Protein AF-A0A5R2N726-F1 (afdb_monomer)

Secondary structure (DSSP, 8-state):
-HHHHHHHHTT--EEE-SSTTHHHHHTTSSSEEE-SSHHHHHHHHTTS-HHHHHHHHHTS-HHHHHHHHHHHHHHHTT-------

Sequence (85 aa):
GNVIIEALASGTPVAAYPVTGPIDIVGDGFGGAVSNDLREAALTALNVSRDQARERAMRYSWKACAEMFLDAVEEALGTTRKLAA

Nearest PDB structures (foldseek):
  5ze7-assembly1_A  TM=7.868E-01  e=6.351E-02  Synechococcus elongatus PCC 7942 = FACHB-805
  5zes-assembly1_A  TM=7.503E-01  e=1.061E-0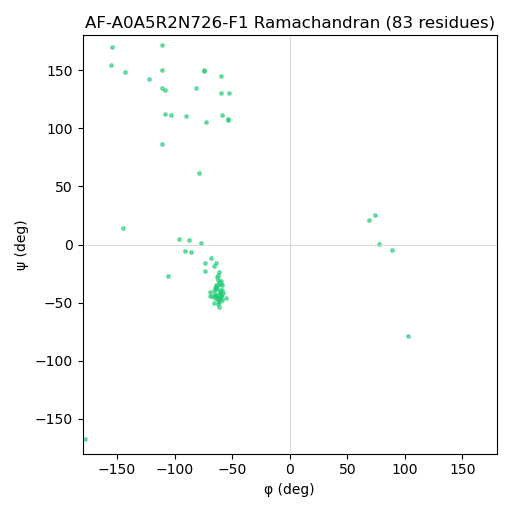1  Synechococcus elongatus PCC 7942 = FACHB-805

Foldseek 3Di:
DVVQLVCLLVLHADFEACDPPCCVQCVVVFSFAHDPDSVVRVVSSVPHGSVSSNVSSVVDDPVVVVVVVVCVVCVVVVNDDPPDD

Structure (mmCIF, N/CA/C/O backbone):
data_AF-A0A5R2N726-F1
#
_entry.id   AF-A0A5R2N726-F1
#
loop_
_atom_site.group_PDB
_atom_site.id
_atom_site.type_symbol
_atom_site.label_atom_id
_atom_site.label_alt_id
_atom_site.label_comp_id
_atom_site.label_asym_id
_atom_site.label_entity_id
_atom_site.label_seq_id
_atom_site.pdbx_PDB_ins_code
_atom_site.Cartn_x
_atom_site.Cartn_y
_atom_site.Cartn_z
_atom_site.occupancy
_atom_site.B_iso_or_equiv
_atom_site.auth_seq_id
_atom_site.auth_comp_id
_atom_site.auth_asym_id
_atom_site.auth_atom_id
_atom_site.pdbx_PDB_model_num
ATOM 1 N N . GLY A 1 1 ? 4.175 1.355 5.982 1.00 87.31 1 GLY A N 1
ATOM 2 C CA . GLY A 1 1 ? 4.695 1.871 4.703 1.00 87.31 1 GLY A CA 1
ATOM 3 C C . GLY A 1 1 ? 3.814 2.980 4.167 1.00 87.31 1 GLY A C 1
ATOM 4 O O . GLY A 1 1 ? 3.208 2.789 3.124 1.00 87.31 1 GLY A O 1
ATOM 5 N N . ASN A 1 2 ? 3.746 4.130 4.848 1.00 94.12 2 ASN A N 1
ATOM 6 C CA . ASN A 1 2 ? 2.866 5.235 4.430 1.00 94.12 2 ASN A CA 1
ATOM 7 C C . ASN A 1 2 ? 3.240 5.751 3.039 1.00 94.12 2 ASN A C 1
ATOM 9 O O . ASN A 1 2 ? 2.387 5.800 2.164 1.00 94.12 2 ASN A O 1
ATOM 13 N N . VAL A 1 3 ? 4.536 5.975 2.808 1.00 96.81 3 VAL A N 1
ATOM 14 C CA . VAL A 1 3 ? 5.059 6.438 1.512 1.00 96.81 3 VAL A CA 1
ATOM 15 C C . VAL A 1 3 ? 4.741 5.467 0.368 1.00 96.81 3 VAL A C 1
ATOM 17 O O . VAL A 1 3 ? 4.515 5.894 -0.758 1.00 96.81 3 VAL A O 1
ATOM 20 N N . ILE A 1 4 ? 4.655 4.160 0.647 1.00 97.44 4 ILE A N 1
ATOM 21 C CA . ILE A 1 4 ? 4.241 3.161 -0.352 1.00 97.44 4 ILE A CA 1
ATOM 22 C C . ILE A 1 4 ? 2.784 3.411 -0.744 1.00 97.44 4 ILE A C 1
ATOM 24 O O . ILE A 1 4 ? 2.483 3.534 -1.924 1.00 97.44 4 ILE A O 1
ATOM 28 N N . ILE A 1 5 ? 1.887 3.546 0.233 1.00 97.38 5 ILE A N 1
ATOM 29 C CA . ILE A 1 5 ? 0.460 3.788 -0.020 1.00 97.38 5 ILE A CA 1
ATOM 30 C C . ILE A 1 5 ? 0.243 5.145 -0.710 1.00 97.38 5 ILE A C 1
ATOM 32 O O . ILE A 1 5 ? -0.586 5.237 -1.608 1.00 97.38 5 ILE A O 1
ATOM 36 N N . GLU A 1 6 ? 1.010 6.179 -0.361 1.00 98.06 6 GLU A N 1
ATOM 37 C CA . GLU A 1 6 ? 0.966 7.499 -1.012 1.00 98.06 6 GLU A CA 1
ATOM 38 C C . GLU A 1 6 ? 1.415 7.442 -2.482 1.0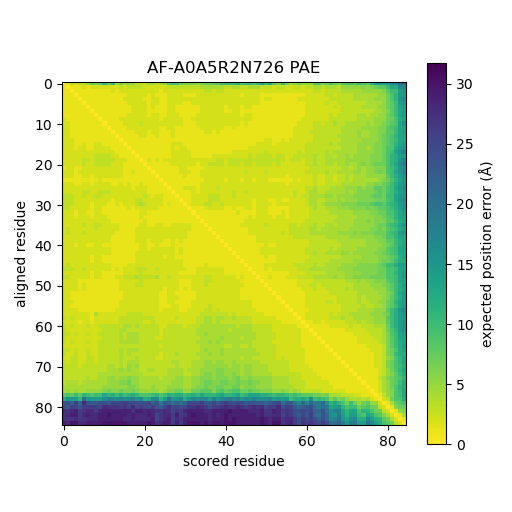0 98.06 6 GLU A C 1
ATOM 40 O O . GLU A 1 6 ? 0.765 8.022 -3.361 1.00 98.06 6 GLU A O 1
ATOM 45 N N . ALA A 1 7 ? 2.493 6.704 -2.772 1.00 98.31 7 ALA A N 1
ATOM 46 C CA . ALA A 1 7 ? 2.955 6.470 -4.138 1.00 98.31 7 ALA A CA 1
ATOM 47 C C . ALA A 1 7 ? 1.889 5.727 -4.956 1.00 98.31 7 ALA A C 1
ATOM 49 O O . ALA A 1 7 ? 1.512 6.175 -6.042 1.00 98.31 7 ALA A O 1
ATOM 50 N N . LEU A 1 8 ? 1.330 4.655 -4.392 1.00 98.25 8 LEU A N 1
ATOM 51 C CA . LEU A 1 8 ? 0.251 3.884 -5.002 1.00 98.25 8 LEU A CA 1
ATOM 52 C C . LEU A 1 8 ? -0.998 4.747 -5.245 1.00 98.25 8 LEU A C 1
ATOM 54 O O . LEU A 1 8 ? -1.554 4.729 -6.341 1.00 98.25 8 LEU A O 1
ATOM 58 N N . ALA A 1 9 ? -1.396 5.582 -4.279 1.00 97.94 9 ALA A N 1
ATOM 59 C CA . ALA A 1 9 ? -2.528 6.502 -4.412 1.00 97.94 9 ALA A CA 1
ATOM 60 C C . ALA A 1 9 ? -2.310 7.519 -5.544 1.00 97.94 9 ALA A C 1
ATOM 62 O O . ALA A 1 9 ? -3.258 7.894 -6.238 1.00 97.94 9 ALA A O 1
ATOM 63 N N . SER A 1 10 ? -1.055 7.905 -5.779 1.00 98.19 10 SER A N 1
ATOM 64 C CA . SER A 1 10 ? -0.629 8.760 -6.895 1.00 98.19 10 SER A CA 1
ATOM 65 C C . SER A 1 10 ? -0.554 8.017 -8.244 1.00 98.19 10 SER A C 1
ATOM 67 O O . SER A 1 10 ? -0.211 8.609 -9.272 1.00 98.19 10 SER A O 1
ATOM 69 N N . GLY A 1 11 ? -0.890 6.723 -8.265 1.00 98.06 11 GLY A N 1
ATOM 70 C CA . GLY A 1 11 ? -0.822 5.854 -9.438 1.00 98.06 11 GLY A CA 1
ATOM 71 C C . GLY A 1 11 ? 0.606 5.463 -9.816 1.00 98.06 11 GLY A C 1
ATOM 72 O O . GLY A 1 11 ? 0.870 5.208 -10.989 1.00 98.06 11 GLY A O 1
ATOM 73 N N . THR A 1 12 ? 1.535 5.473 -8.858 1.00 98.50 12 THR A N 1
ATOM 74 C CA . THR A 1 12 ? 2.939 5.101 -9.061 1.00 98.50 12 THR A CA 1
ATOM 75 C C . THR A 1 12 ? 3.174 3.697 -8.505 1.00 98.50 12 THR A C 1
ATOM 77 O O . THR A 1 12 ? 3.139 3.530 -7.283 1.00 98.50 12 THR A O 1
ATOM 80 N N . PRO A 1 13 ? 3.426 2.688 -9.361 1.00 98.44 13 PRO A N 1
ATOM 81 C CA . PRO A 1 13 ? 3.807 1.361 -8.898 1.00 98.44 13 PRO A CA 1
ATOM 82 C C . PRO A 1 13 ? 5.093 1.387 -8.072 1.00 98.44 13 PRO A C 1
ATOM 84 O O . PRO A 1 13 ? 6.008 2.164 -8.354 1.00 98.44 13 PRO A O 1
ATOM 87 N N . VAL A 1 14 ? 5.174 0.526 -7.058 1.00 98.38 14 VAL A N 1
ATOM 88 C CA . VAL A 1 14 ? 6.303 0.499 -6.115 1.00 98.38 14 VAL A CA 1
ATOM 89 C C . VAL A 1 14 ? 7.139 -0.763 -6.301 1.00 98.38 14 VAL A C 1
ATOM 91 O O . VAL A 1 14 ? 6.602 -1.863 -6.365 1.00 98.38 14 VAL A O 1
ATOM 94 N N . ALA A 1 15 ? 8.460 -0.599 -6.326 1.00 98.50 15 ALA A N 1
ATOM 95 C CA . ALA A 1 15 ? 9.435 -1.681 -6.228 1.00 98.50 15 ALA A CA 1
ATOM 96 C C . ALA A 1 15 ? 10.133 -1.631 -4.863 1.00 98.50 15 ALA A C 1
ATOM 98 O O . ALA A 1 15 ? 10.563 -0.557 -4.438 1.00 98.50 15 ALA A 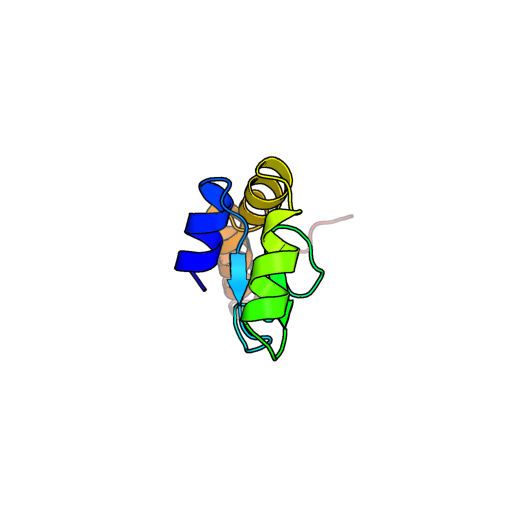O 1
ATOM 99 N N . ALA A 1 16 ? 10.250 -2.765 -4.171 1.00 98.25 16 ALA A N 1
ATOM 100 C CA . ALA A 1 16 ? 10.835 -2.810 -2.829 1.00 98.25 16 ALA A CA 1
ATOM 101 C C . ALA A 1 16 ? 11.444 -4.178 -2.472 1.00 98.25 16 ALA A C 1
ATOM 103 O O . ALA A 1 16 ? 11.238 -5.169 -3.164 1.00 98.25 16 ALA A O 1
ATOM 104 N N . TYR A 1 17 ? 12.170 -4.245 -1.354 1.00 98.31 17 TYR A N 1
ATOM 105 C CA . TYR A 1 17 ? 12.576 -5.520 -0.754 1.00 98.31 17 TYR A CA 1
ATOM 106 C C . TYR A 1 17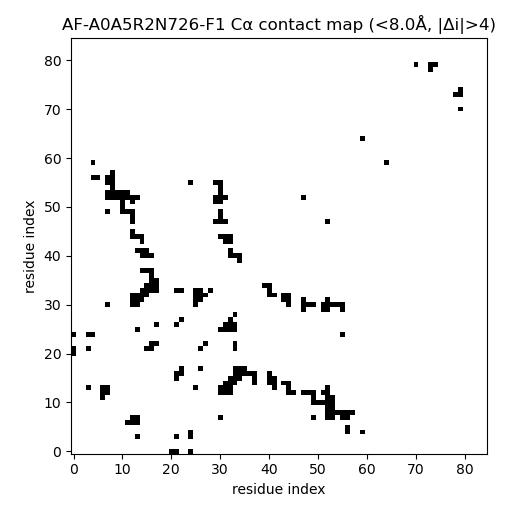 ? 11.395 -6.216 -0.050 1.00 98.31 17 TYR A C 1
ATOM 108 O O . TYR A 1 17 ? 10.520 -5.522 0.480 1.00 98.31 17 TYR A O 1
ATOM 116 N N . PRO A 1 18 ? 11.369 -7.564 0.023 1.00 97.94 18 PRO A N 1
ATOM 117 C CA . PRO A 1 18 ? 10.305 -8.345 0.659 1.00 97.94 18 PRO A CA 1
ATOM 118 C C . PRO A 1 18 ? 10.460 -8.363 2.189 1.00 97.94 18 PRO A C 1
ATOM 120 O O . PRO A 1 18 ? 10.665 -9.403 2.808 1.00 97.94 18 PRO A O 1
ATOM 123 N N . VAL A 1 19 ? 10.387 -7.186 2.805 1.00 97.31 19 VAL A N 1
ATOM 124 C CA . VAL A 1 19 ? 10.439 -6.994 4.262 1.00 97.31 19 VAL A CA 1
ATOM 125 C C . VAL A 1 19 ? 9.080 -6.536 4.790 1.00 97.31 19 VAL A C 1
ATOM 127 O O . VAL A 1 19 ? 8.181 -6.208 4.010 1.00 97.31 19 VAL A O 1
ATOM 130 N N . THR A 1 20 ? 8.926 -6.490 6.115 1.00 96.00 20 THR A N 1
ATOM 131 C CA . THR A 1 20 ? 7.717 -5.983 6.783 1.00 96.00 20 THR A CA 1
ATOM 132 C C . THR A 1 20 ? 7.352 -4.587 6.278 1.00 96.00 20 THR A C 1
ATOM 134 O O . THR A 1 20 ? 8.196 -3.688 6.232 1.00 96.00 20 THR A O 1
ATOM 137 N N . GLY A 1 21 ? 6.090 -4.389 5.901 1.00 94.62 21 GLY A N 1
ATOM 138 C CA . GLY A 1 21 ? 5.619 -3.186 5.223 1.00 94.62 21 GLY A CA 1
ATOM 139 C C . GLY A 1 21 ? 5.423 -3.414 3.722 1.00 94.62 21 GLY A C 1
ATOM 140 O O . GLY A 1 21 ? 4.277 -3.558 3.308 1.00 94.62 21 GLY A O 1
ATOM 141 N N . PRO A 1 22 ? 6.476 -3.419 2.879 1.00 97.12 22 PRO A N 1
ATOM 142 C CA . PRO A 1 22 ? 6.312 -3.677 1.450 1.00 97.12 22 PRO A CA 1
ATOM 143 C C . PRO A 1 22 ? 5.663 -5.024 1.130 1.00 97.12 22 PRO A C 1
ATOM 145 O O . PRO A 1 22 ? 4.793 -5.068 0.264 1.00 97.12 22 PRO A O 1
ATOM 148 N N . ILE A 1 23 ? 6.034 -6.103 1.830 1.00 97.38 23 ILE A N 1
ATOM 149 C CA . ILE A 1 23 ? 5.466 -7.431 1.552 1.00 97.38 23 ILE A CA 1
ATOM 150 C C . ILE A 1 23 ? 3.958 -7.478 1.839 1.00 97.38 23 ILE A C 1
ATOM 152 O O . ILE A 1 23 ? 3.202 -8.066 1.074 1.00 97.38 23 ILE A O 1
ATOM 156 N N . ASP A 1 24 ? 3.507 -6.755 2.864 1.00 96.62 24 ASP A N 1
ATOM 157 C CA . ASP A 1 24 ? 2.095 -6.672 3.253 1.0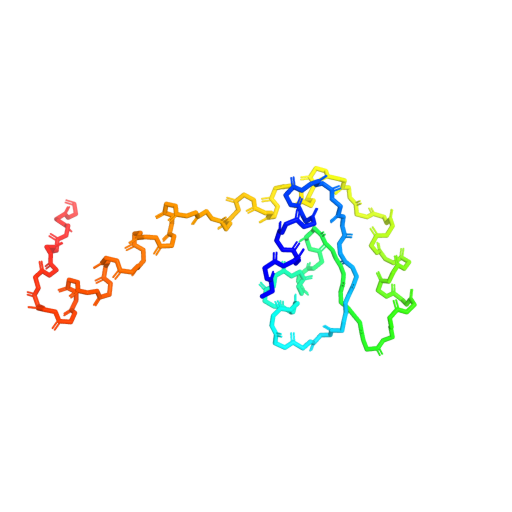0 96.62 24 ASP A CA 1
ATOM 158 C C . ASP A 1 24 ? 1.270 -5.811 2.269 1.00 96.62 24 ASP A C 1
ATOM 160 O O . ASP A 1 24 ? 0.046 -5.941 2.171 1.00 96.62 24 ASP A O 1
ATOM 164 N N . ILE A 1 25 ? 1.932 -4.912 1.526 1.00 97.06 25 ILE A N 1
ATOM 165 C CA . ILE A 1 25 ? 1.284 -3.923 0.649 1.00 97.06 25 ILE A CA 1
ATOM 166 C C . ILE A 1 25 ? 1.412 -4.254 -0.840 1.00 97.06 25 ILE A C 1
ATOM 168 O O . ILE A 1 25 ? 0.555 -3.836 -1.598 1.00 97.06 25 ILE A O 1
ATOM 172 N N . VAL A 1 26 ? 2.439 -4.963 -1.302 1.00 97.12 26 VAL A N 1
ATOM 173 C CA . VAL A 1 26 ? 2.619 -5.299 -2.733 1.00 97.12 26 VAL A CA 1
ATOM 174 C C . VAL A 1 26 ? 3.246 -6.685 -2.947 1.00 97.12 26 VAL A C 1
ATOM 176 O O . VAL A 1 26 ? 3.692 -7.002 -4.048 1.00 97.12 26 VAL A O 1
ATOM 179 N N . GLY A 1 27 ? 3.299 -7.536 -1.915 1.00 96.31 27 GLY A N 1
ATOM 180 C CA . GLY A 1 27 ? 3.936 -8.859 -1.992 1.00 96.31 27 GLY A CA 1
ATOM 181 C C . GLY A 1 27 ? 3.258 -9.856 -2.938 1.00 96.31 27 GLY A C 1
ATOM 182 O O . GLY A 1 27 ? 3.888 -10.814 -3.371 1.00 96.31 27 GLY A O 1
ATOM 183 N N . ASP A 1 28 ? 1.998 -9.614 -3.295 1.00 96.06 28 ASP A N 1
ATOM 184 C CA . ASP A 1 28 ? 1.222 -10.382 -4.278 1.00 96.06 28 ASP A CA 1
ATOM 185 C C . ASP A 1 28 ? 1.408 -9.882 -5.726 1.00 96.06 28 ASP A C 1
ATOM 187 O O . ASP A 1 28 ? 0.749 -10.373 -6.640 1.00 96.06 28 ASP A O 1
ATOM 191 N N . GLY A 1 29 ? 2.280 -8.891 -5.947 1.00 95.00 29 GLY A N 1
ATOM 192 C CA . GLY A 1 29 ? 2.522 -8.291 -7.261 1.00 95.00 29 GLY A CA 1
ATOM 193 C C . GLY A 1 29 ? 1.437 -7.308 -7.721 1.00 95.00 29 GLY A C 1
ATOM 194 O O . GLY A 1 29 ? 1.529 -6.747 -8.814 1.00 95.00 29 GLY A O 1
ATOM 195 N N . PHE A 1 30 ? 0.393 -7.072 -6.920 1.00 96.62 30 PHE A N 1
ATOM 196 C CA . PHE A 1 30 ? -0.699 -6.180 -7.297 1.00 96.62 30 PHE A CA 1
ATOM 197 C C . PHE A 1 30 ? -0.414 -4.736 -6.857 1.00 96.62 30 PHE A C 1
ATOM 199 O O . PHE A 1 30 ? -0.437 -4.414 -5.666 1.00 96.62 30 PHE A O 1
ATOM 206 N N . GLY A 1 31 ? -0.164 -3.855 -7.832 1.00 96.25 31 GLY A N 1
ATOM 207 C CA . GLY A 1 31 ? 0.200 -2.448 -7.614 1.00 96.25 31 GLY A CA 1
ATOM 208 C C . GLY A 1 31 ? 1.707 -2.199 -7.460 1.00 96.25 31 GLY A C 1
ATOM 209 O O . GLY A 1 31 ? 2.138 -1.051 -7.422 1.00 96.25 31 GLY A O 1
ATOM 210 N N . GLY A 1 32 ? 2.533 -3.244 -7.436 1.00 97.75 32 GLY A N 1
ATOM 211 C CA . GLY A 1 32 ? 3.985 -3.131 -7.330 1.00 97.75 32 GLY A CA 1
ATOM 212 C C . GLY A 1 32 ? 4.668 -4.491 -7.390 1.00 97.75 32 GLY A C 1
ATOM 213 O O . GLY A 1 32 ? 4.040 -5.482 -7.739 1.00 97.75 32 GLY A O 1
ATOM 214 N N . ALA A 1 33 ? 5.949 -4.542 -7.046 1.00 98.44 33 ALA A N 1
ATOM 215 C CA . ALA A 1 33 ? 6.717 -5.778 -6.996 1.00 98.44 33 ALA A CA 1
ATOM 216 C C . ALA A 1 33 ? 7.700 -5.768 -5.824 1.00 98.44 33 ALA A C 1
ATOM 218 O O . ALA A 1 33 ? 8.245 -4.723 -5.453 1.00 98.44 33 ALA A O 1
ATOM 219 N N . VAL A 1 34 ? 7.967 -6.952 -5.277 1.00 98.62 34 VAL A N 1
ATOM 220 C CA . VAL A 1 34 ? 9.033 -7.157 -4.296 1.00 98.62 34 VAL A CA 1
ATOM 221 C C . VAL A 1 34 ? 10.027 -8.200 -4.787 1.00 98.62 34 VAL A C 1
ATOM 223 O O . VAL A 1 34 ? 9.636 -9.186 -5.401 1.00 98.62 34 VAL A O 1
ATOM 226 N N . SER A 1 35 ? 11.313 -7.989 -4.515 1.00 98.50 35 SER A N 1
ATOM 227 C CA . SER A 1 35 ? 12.368 -8.985 -4.740 1.00 98.50 35 SER A CA 1
ATOM 228 C C . SER A 1 35 ? 13.553 -8.716 -3.813 1.00 98.50 35 SER A C 1
ATOM 230 O O . SER A 1 35 ? 13.766 -7.588 -3.369 1.00 98.50 35 SER A O 1
ATOM 232 N N . ASN A 1 36 ? 14.328 -9.760 -3.507 1.00 98.56 36 ASN A N 1
ATOM 233 C CA . ASN A 1 36 ? 15.625 -9.616 -2.841 1.00 98.56 36 ASN A CA 1
ATOM 234 C C . ASN A 1 36 ? 16.677 -8.951 -3.750 1.00 98.56 36 ASN A C 1
ATOM 236 O O . ASN A 1 36 ? 17.720 -8.536 -3.253 1.00 98.56 36 ASN A O 1
ATOM 240 N N . ASP A 1 37 ? 16.402 -8.814 -5.051 1.00 98.56 37 ASP A N 1
ATOM 241 C CA . ASP A 1 37 ? 17.127 -7.945 -5.977 1.00 98.56 37 ASP A CA 1
ATOM 242 C C . ASP A 1 37 ? 16.247 -6.739 -6.352 1.00 98.56 37 ASP A C 1
ATOM 244 O O . ASP A 1 37 ? 15.240 -6.855 -7.056 1.00 98.56 37 ASP A O 1
ATOM 248 N N . LEU A 1 38 ? 16.644 -5.542 -5.913 1.00 98.31 38 LEU A N 1
ATOM 249 C CA . LEU A 1 38 ? 15.884 -4.324 -6.190 1.00 98.31 38 LEU A CA 1
ATOM 250 C C . LEU A 1 38 ? 15.812 -4.000 -7.691 1.00 98.31 38 LEU A C 1
ATOM 252 O O . LEU A 1 38 ? 14.837 -3.396 -8.137 1.00 98.31 38 LEU A O 1
ATOM 256 N N . ARG A 1 39 ? 16.807 -4.412 -8.488 1.00 98.62 39 ARG A N 1
ATOM 257 C CA . ARG A 1 39 ? 16.783 -4.230 -9.944 1.00 98.62 39 ARG A CA 1
ATOM 258 C C . ARG A 1 39 ? 15.658 -5.047 -10.569 1.00 98.62 39 ARG A C 1
ATOM 260 O O . ARG A 1 39 ? 14.941 -4.535 -11.426 1.00 98.62 39 ARG A O 1
ATOM 267 N N . GLU A 1 40 ? 15.499 -6.296 -10.145 1.00 98.69 40 GLU A N 1
ATOM 268 C CA . GLU A 1 40 ? 14.415 -7.170 -10.599 1.00 98.69 40 GLU A CA 1
ATOM 269 C C . GLU A 1 40 ? 13.045 -6.596 -10.219 1.00 98.69 40 GLU A C 1
ATOM 271 O O . GLU A 1 40 ? 12.160 -6.495 -11.074 1.00 98.69 40 GLU A O 1
ATOM 276 N N . ALA A 1 41 ? 12.887 -6.147 -8.969 1.00 98.56 41 ALA A N 1
ATOM 277 C CA . ALA A 1 41 ? 11.652 -5.516 -8.512 1.00 98.56 41 ALA A CA 1
ATOM 278 C C . ALA A 1 41 ? 11.328 -4.256 -9.332 1.00 98.56 41 ALA A C 1
ATOM 280 O O . ALA A 1 41 ? 10.190 -4.075 -9.762 1.00 98.56 41 ALA A O 1
ATOM 281 N N . ALA A 1 42 ? 12.326 -3.406 -9.599 1.00 98.44 42 ALA A N 1
ATOM 282 C CA . ALA A 1 42 ? 12.152 -2.185 -10.384 1.00 98.44 42 ALA A CA 1
ATOM 283 C C . ALA A 1 42 ? 11.714 -2.483 -11.822 1.00 98.44 42 ALA A C 1
ATOM 285 O O . ALA A 1 42 ? 10.749 -1.892 -12.302 1.00 98.44 42 ALA A O 1
ATOM 286 N N . LEU A 1 43 ? 12.378 -3.426 -12.497 1.00 98.56 43 LEU A N 1
ATOM 287 C CA . LEU A 1 43 ? 12.017 -3.821 -13.861 1.00 98.56 43 LEU A CA 1
ATOM 288 C C . LEU A 1 43 ? 10.631 -4.470 -13.926 1.00 98.56 43 LEU A C 1
ATOM 290 O O . LEU A 1 43 ? 9.883 -4.219 -14.867 1.00 98.56 43 LEU A O 1
ATOM 294 N N . THR A 1 44 ? 10.265 -5.260 -12.917 1.00 98.31 44 THR A N 1
ATOM 295 C CA . THR A 1 44 ? 8.923 -5.847 -12.814 1.00 98.31 44 THR A CA 1
ATOM 296 C C . THR A 1 44 ? 7.862 -4.763 -12.623 1.00 98.31 44 THR A C 1
ATOM 298 O O . THR A 1 44 ? 6.867 -4.748 -13.346 1.00 98.31 44 THR A O 1
ATOM 301 N N . ALA A 1 45 ? 8.097 -3.805 -11.721 1.00 98.12 45 ALA A N 1
ATOM 302 C CA . ALA A 1 45 ? 7.166 -2.717 -11.431 1.00 98.12 45 ALA A CA 1
ATOM 303 C C . ALA A 1 45 ? 6.890 -1.804 -12.642 1.00 98.12 45 ALA A C 1
ATOM 305 O O . ALA A 1 45 ? 5.800 -1.246 -12.732 1.00 98.12 45 ALA A O 1
ATOM 306 N N . LEU A 1 46 ? 7.818 -1.690 -13.604 1.00 98.00 46 LEU A N 1
ATOM 307 C CA . LEU A 1 46 ? 7.587 -0.948 -14.856 1.00 98.00 46 LEU A CA 1
ATOM 308 C C . LEU A 1 46 ? 6.437 -1.519 -15.701 1.00 98.00 46 LEU A C 1
ATOM 310 O O . LEU A 1 46 ? 5.858 -0.790 -16.502 1.00 98.00 46 LEU A O 1
ATOM 314 N N . ASN A 1 47 ? 6.108 -2.802 -15.530 1.00 97.56 47 ASN A N 1
ATOM 315 C CA . ASN A 1 47 ? 5.017 -3.461 -16.250 1.00 97.56 47 ASN A CA 1
ATOM 316 C C . ASN A 1 47 ? 3.675 -3.389 -15.501 1.00 97.56 47 ASN A C 1
ATOM 318 O O . ASN A 1 47 ? 2.653 -3.822 -16.033 1.00 97.56 47 ASN A O 1
ATOM 322 N N . VAL A 1 48 ? 3.659 -2.862 -14.275 1.00 97.69 48 VAL A N 1
ATOM 323 C CA . VAL A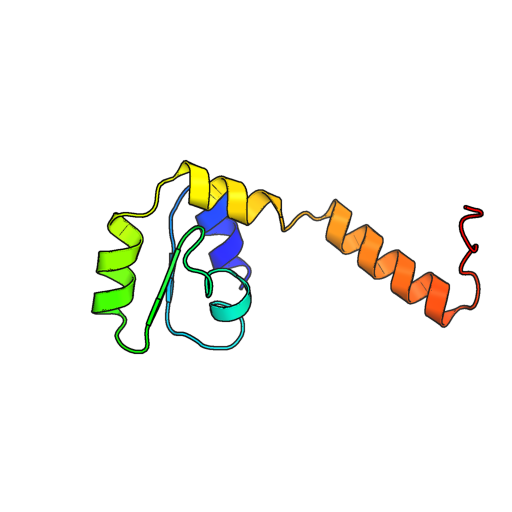 1 48 ? 2.442 -2.707 -13.471 1.00 97.69 48 VAL A CA 1
ATOM 324 C C . VAL A 1 48 ? 1.705 -1.446 -13.909 1.00 97.69 48 VAL A C 1
ATOM 326 O O . VAL A 1 48 ? 2.305 -0.382 -14.080 1.00 97.69 48 VAL A O 1
ATOM 329 N N . SER A 1 49 ? 0.387 -1.538 -14.087 1.00 97.88 49 SER A N 1
ATOM 330 C CA . SER A 1 49 ? -0.387 -0.380 -14.531 1.00 97.88 49 SER A CA 1
ATOM 331 C C . SER A 1 49 ? -0.575 0.643 -13.405 1.00 97.88 49 SER A C 1
ATOM 333 O O . SER A 1 49 ? -0.679 0.313 -12.220 1.00 97.88 49 SER A O 1
ATOM 335 N N . ARG A 1 50 ? -0.676 1.921 -13.785 1.00 98.31 50 ARG A N 1
ATOM 336 C CA . ARG A 1 50 ? -0.976 3.016 -12.847 1.00 98.31 50 ARG A CA 1
ATOM 337 C C . ARG A 1 50 ? -2.325 2.821 -12.147 1.00 98.31 50 ARG A C 1
ATOM 339 O O . ARG A 1 50 ? -2.467 3.176 -10.979 1.00 98.31 50 ARG A O 1
ATOM 346 N N . ASP A 1 51 ? -3.290 2.231 -12.850 1.00 98.31 51 ASP A N 1
ATOM 347 C CA . ASP A 1 51 ? -4.625 1.954 -12.319 1.00 98.31 51 ASP A CA 1
ATOM 348 C C . ASP A 1 51 ? -4.586 0.864 -11.249 1.00 98.31 51 ASP A C 1
ATOM 350 O O . ASP A 1 51 ? -5.203 1.033 -10.202 1.00 98.31 51 ASP A O 1
ATOM 354 N N . GLN A 1 52 ? -3.790 -0.196 -11.444 1.00 97.94 52 GLN A N 1
ATOM 355 C CA . GLN A 1 52 ? -3.571 -1.222 -10.418 1.00 97.94 52 GLN A CA 1
ATOM 356 C C . GLN A 1 52 ? -2.922 -0.633 -9.164 1.00 97.94 52 GLN A C 1
ATOM 358 O O . GLN A 1 52 ? -3.336 -0.948 -8.048 1.00 97.94 52 GLN A O 1
ATOM 363 N N . ALA A 1 53 ? -1.931 0.252 -9.330 1.00 98.12 53 ALA A N 1
ATOM 364 C CA . ALA A 1 53 ? -1.324 0.954 -8.202 1.00 98.12 53 ALA A CA 1
ATOM 365 C C . ALA A 1 53 ? -2.379 1.759 -7.424 1.00 98.12 53 ALA A C 1
ATOM 367 O O . ALA A 1 53 ? -2.499 1.618 -6.204 1.00 98.12 53 ALA A O 1
ATOM 368 N N . ARG A 1 54 ? -3.215 2.527 -8.133 1.00 98.19 54 ARG A N 1
ATOM 369 C CA . ARG A 1 54 ? -4.288 3.304 -7.506 1.00 98.19 54 ARG A CA 1
ATOM 370 C C . ARG A 1 54 ? -5.329 2.412 -6.831 1.00 98.19 54 ARG A C 1
ATOM 372 O O . ARG A 1 54 ? -5.707 2.694 -5.699 1.00 98.19 54 ARG A O 1
ATOM 379 N N . GLU A 1 55 ? -5.753 1.326 -7.470 1.00 97.88 55 GLU A N 1
ATOM 380 C CA . GLU A 1 55 ? -6.706 0.368 -6.902 1.00 97.88 55 GLU A CA 1
ATOM 381 C C . GLU A 1 55 ? -6.167 -0.273 -5.618 1.00 97.88 55 GLU A C 1
ATOM 383 O O . GLU A 1 55 ? -6.896 -0.380 -4.628 1.00 97.88 55 GLU A O 1
ATOM 388 N N . ARG A 1 56 ? -4.875 -0.630 -5.581 1.00 97.38 56 ARG A N 1
ATOM 389 C CA . ARG A 1 56 ? -4.245 -1.152 -4.363 1.00 97.38 56 ARG A CA 1
ATOM 390 C C . ARG A 1 56 ? -4.321 -0.140 -3.224 1.00 97.38 56 ARG A C 1
ATOM 392 O O . ARG A 1 56 ? -4.682 -0.520 -2.111 1.00 97.38 56 ARG A O 1
ATOM 399 N N . ALA A 1 57 ? -4.045 1.136 -3.491 1.00 97.19 57 ALA A N 1
ATOM 400 C CA . ALA A 1 57 ? -4.124 2.183 -2.473 1.00 97.19 57 ALA A CA 1
ATOM 401 C C . ALA A 1 57 ? -5.536 2.368 -1.900 1.00 97.19 57 ALA A C 1
ATOM 403 O O . ALA A 1 57 ? -5.672 2.615 -0.704 1.00 97.19 57 ALA A O 1
ATOM 404 N N . MET A 1 58 ? -6.588 2.194 -2.709 1.00 95.31 58 MET A N 1
ATOM 405 C CA . MET A 1 58 ? -7.979 2.361 -2.258 1.00 95.31 58 MET A CA 1
ATOM 406 C C . MET A 1 58 ? -8.407 1.353 -1.182 1.00 95.31 58 MET A C 1
ATOM 408 O O . MET A 1 58 ? -9.399 1.585 -0.492 1.00 95.31 58 MET A O 1
ATOM 412 N N . ARG A 1 59 ? -7.651 0.263 -0.991 1.00 93.88 59 ARG A N 1
ATOM 413 C CA . ARG A 1 59 ? -7.865 -0.700 0.103 1.00 93.88 59 ARG A CA 1
ATOM 414 C C . ARG A 1 59 ? -7.425 -0.162 1.469 1.00 93.88 59 ARG A C 1
ATOM 416 O O . ARG A 1 59 ? -7.825 -0.705 2.492 1.00 93.88 59 ARG A O 1
ATOM 423 N N . TYR A 1 60 ? -6.640 0.914 1.496 1.00 94.50 60 TYR A N 1
ATOM 424 C CA . TYR A 1 60 ? -6.123 1.539 2.710 1.00 94.50 60 TYR A CA 1
ATOM 425 C C . TYR A 1 60 ? -6.779 2.910 2.900 1.00 94.50 60 TYR A C 1
ATOM 427 O O . TYR A 1 60 ? -6.261 3.935 2.459 1.00 94.50 60 TYR A O 1
ATOM 435 N N . SER A 1 61 ? -7.946 2.935 3.549 1.00 93.50 61 SER A N 1
ATOM 436 C CA . SER A 1 61 ? -8.682 4.177 3.811 1.00 93.50 61 SER A CA 1
ATOM 437 C C . SER A 1 61 ? -8.701 4.537 5.295 1.00 93.50 61 SER A C 1
ATOM 439 O O . SER A 1 61 ? -8.735 3.667 6.166 1.00 93.50 61 SER A O 1
ATOM 441 N N . TRP A 1 62 ? -8.755 5.839 5.585 1.00 94.38 62 TRP A N 1
ATOM 442 C CA . TRP A 1 62 ? -8.953 6.335 6.950 1.00 94.38 62 TRP A CA 1
ATOM 443 C C . TRP A 1 62 ? -10.255 5.836 7.573 1.00 94.38 62 TRP A C 1
ATOM 445 O O . TRP A 1 62 ? -10.278 5.551 8.765 1.00 94.38 62 TRP A O 1
ATOM 455 N N . LYS A 1 63 ? -11.312 5.687 6.766 1.00 95.94 63 LYS A N 1
ATOM 456 C CA . LYS A 1 63 ? -12.590 5.139 7.222 1.00 95.94 63 LYS A CA 1
ATOM 457 C C . LYS A 1 63 ? -12.422 3.705 7.732 1.00 95.94 63 LYS A C 1
ATOM 459 O O . LYS A 1 63 ? -12.750 3.451 8.881 1.00 95.94 63 LYS A O 1
ATOM 464 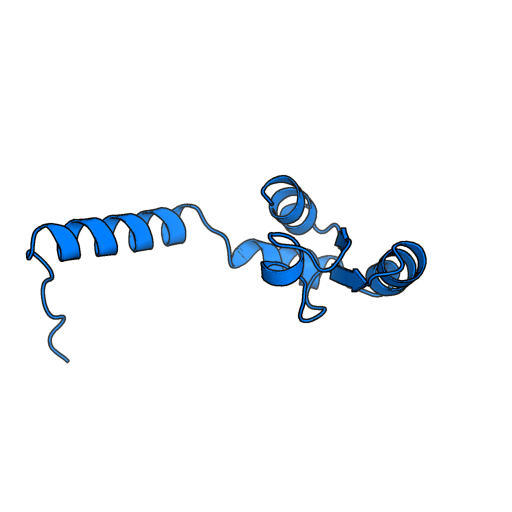N N . ALA A 1 64 ? -11.836 2.821 6.923 1.00 94.38 64 ALA A N 1
ATOM 465 C CA . ALA A 1 64 ? -11.596 1.433 7.323 1.00 94.38 64 ALA A CA 1
ATOM 466 C C . ALA A 1 64 ? -10.681 1.341 8.558 1.00 94.38 64 ALA A C 1
ATOM 468 O O . ALA A 1 64 ? -10.924 0.537 9.448 1.00 94.38 64 ALA A O 1
ATOM 469 N N . CYS A 1 65 ? -9.651 2.193 8.645 1.00 95.38 65 CYS A N 1
ATOM 470 C CA . CYS A 1 65 ? -8.786 2.281 9.826 1.00 95.38 65 CYS A CA 1
ATOM 471 C C . CYS A 1 65 ? -9.570 2.662 11.094 1.00 95.38 65 CYS A C 1
ATOM 473 O O . CYS A 1 65 ? -9.417 2.020 12.131 1.00 95.38 65 CYS A O 1
ATOM 475 N N . ALA A 1 66 ? -10.430 3.679 11.001 1.00 97.19 66 ALA A N 1
ATOM 476 C CA . ALA A 1 66 ? -11.253 4.131 12.117 1.00 97.19 66 ALA A CA 1
ATOM 477 C C . ALA A 1 66 ? -12.288 3.078 12.541 1.00 97.19 66 ALA A C 1
ATOM 479 O O . ALA A 1 66 ? -12.488 2.889 13.736 1.00 97.19 66 ALA A O 1
ATOM 480 N N . GLU A 1 67 ? -12.904 2.380 11.582 1.00 96.56 67 GLU A N 1
ATOM 481 C CA . GLU A 1 67 ? -13.839 1.275 11.838 1.00 96.56 67 GLU A CA 1
ATOM 482 C C . GLU A 1 67 ? -13.136 0.126 12.574 1.00 96.56 67 GLU A C 1
ATOM 484 O O . GLU A 1 67 ? -13.560 -0.232 13.666 1.00 96.56 67 GLU A O 1
ATOM 489 N N . MET A 1 68 ? -11.991 -0.354 12.071 1.00 96.56 68 MET A N 1
ATOM 490 C CA . MET A 1 68 ? -11.210 -1.406 12.744 1.00 96.56 68 MET A CA 1
ATOM 491 C C . MET A 1 68 ? -10.775 -1.008 14.161 1.00 96.56 68 MET A C 1
ATOM 493 O O . MET A 1 68 ? -10.765 -1.835 15.071 1.00 96.56 68 MET A O 1
ATOM 497 N N . PHE A 1 69 ? -10.389 0.256 14.359 1.00 96.81 69 PHE A N 1
ATOM 498 C CA . PHE A 1 69 ? -10.014 0.752 15.680 1.00 96.81 69 PHE A CA 1
ATOM 499 C C . PHE A 1 69 ? -11.213 0.797 16.633 1.00 96.81 69 PHE A C 1
ATOM 501 O O . PHE A 1 69 ? -11.091 0.384 17.785 1.00 96.81 69 PHE A O 1
ATOM 508 N N . LEU A 1 70 ? -12.362 1.288 16.161 1.00 96.62 70 LEU A N 1
ATOM 509 C CA . LEU A 1 70 ? -13.588 1.336 16.950 1.00 96.62 70 LEU A CA 1
ATOM 510 C C . LEU A 1 70 ? -14.040 -0.072 17.348 1.00 96.62 70 LEU A C 1
ATOM 512 O O . LEU A 1 70 ? -14.309 -0.288 18.526 1.00 96.62 70 LEU A O 1
ATOM 516 N N . ASP A 1 71 ? -14.039 -1.019 16.409 1.00 96.19 71 ASP A N 1
ATOM 517 C CA . ASP A 1 71 ? -14.400 -2.417 16.664 1.00 96.19 71 ASP A CA 1
ATOM 518 C C . ASP A 1 71 ? -13.538 -3.015 17.788 1.00 96.19 71 ASP A C 1
ATOM 520 O O . ASP A 1 71 ? -14.061 -3.597 18.739 1.00 96.19 71 ASP A O 1
ATOM 524 N N . ALA A 1 72 ? -12.218 -2.796 17.736 1.00 96.88 72 ALA A N 1
ATOM 525 C CA . ALA A 1 72 ? -11.294 -3.269 18.767 1.00 96.88 72 ALA A CA 1
ATOM 526 C C . ALA A 1 72 ? -11.541 -2.614 20.141 1.00 96.88 72 ALA A C 1
ATOM 528 O O . ALA A 1 72 ? -11.408 -3.268 21.178 1.00 96.88 72 ALA A O 1
ATOM 529 N N . VAL A 1 73 ? -11.911 -1.328 20.174 1.00 96.81 73 VAL A N 1
ATOM 530 C CA . VAL A 1 73 ? -12.265 -0.627 21.420 1.00 96.81 73 VAL A CA 1
ATOM 531 C C . VAL A 1 73 ? -13.583 -1.151 21.993 1.00 96.81 73 VAL A C 1
ATOM 533 O O . VAL A 1 73 ? -13.662 -1.402 23.195 1.00 96.81 73 VAL A O 1
ATOM 536 N N . GLU A 1 74 ? -14.611 -1.346 21.165 1.00 95.94 74 GLU A N 1
ATOM 537 C CA . GLU A 1 74 ? -15.897 -1.894 21.607 1.00 95.94 74 G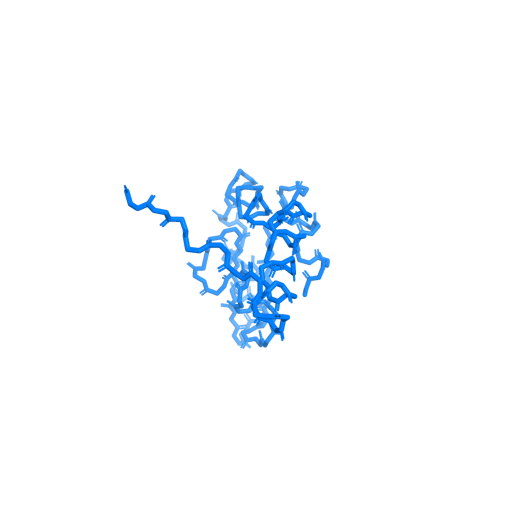LU A CA 1
ATOM 538 C C . GLU A 1 74 ? -15.762 -3.335 22.115 1.00 95.94 74 GLU A C 1
ATOM 540 O O . GLU A 1 74 ? -16.388 -3.695 23.115 1.00 95.94 74 GLU A O 1
ATOM 545 N N . GLU A 1 75 ? -14.918 -4.146 21.471 1.00 95.50 75 GLU A N 1
ATOM 546 C CA . GLU A 1 75 ? -14.569 -5.489 21.938 1.00 95.50 75 GLU A CA 1
ATOM 547 C C . GLU A 1 75 ? -13.893 -5.444 23.312 1.00 95.50 75 GLU A C 1
ATOM 549 O O . GLU A 1 75 ? -14.336 -6.124 24.240 1.00 95.50 75 GLU A O 1
ATOM 554 N N . ALA A 1 76 ? -12.880 -4.590 23.485 1.00 95.81 76 ALA A N 1
ATOM 555 C CA . ALA A 1 76 ? -12.172 -4.446 24.756 1.00 95.81 76 ALA A CA 1
ATOM 556 C C . ALA A 1 76 ? -13.079 -3.955 25.902 1.00 95.81 76 ALA A C 1
ATOM 558 O O . ALA A 1 76 ? -12.854 -4.302 27.063 1.00 95.81 76 ALA A O 1
ATOM 559 N N . LEU A 1 77 ? -14.110 -3.164 25.587 1.00 96.1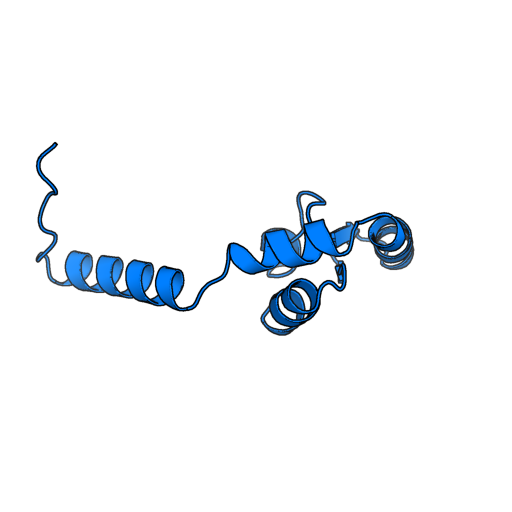2 77 LEU A N 1
ATOM 560 C CA . LEU A 1 77 ? -15.108 -2.681 26.547 1.00 96.12 77 LEU A CA 1
ATOM 561 C C . LEU A 1 77 ? -16.272 -3.663 26.770 1.00 96.12 77 LEU A C 1
ATOM 563 O O . LEU A 1 77 ? -17.113 -3.419 27.636 1.00 96.12 77 LEU A O 1
ATOM 567 N N . GLY A 1 78 ? -16.345 -4.761 26.011 1.00 92.44 78 GLY A N 1
ATOM 568 C CA . GLY A 1 78 ? -17.448 -5.722 26.077 1.00 92.44 78 GLY A CA 1
ATOM 569 C C . GLY A 1 78 ? -18.780 -5.170 25.559 1.00 92.44 78 GLY A C 1
ATOM 570 O O . GLY A 1 78 ? -19.842 -5.688 25.907 1.00 92.44 78 GLY A O 1
ATOM 571 N N . THR A 1 79 ? -18.748 -4.113 24.744 1.00 88.25 79 THR A N 1
ATOM 572 C CA . THR A 1 79 ? -19.941 -3.450 24.195 1.00 88.25 79 THR A CA 1
ATOM 573 C C . THR A 1 79 ? -20.312 -3.937 22.799 1.00 88.25 79 THR A C 1
ATOM 575 O O . THR A 1 79 ? -21.255 -3.401 22.214 1.00 88.25 79 THR A O 1
ATOM 578 N N . THR A 1 80 ? -19.616 -4.949 22.263 1.00 79.00 80 THR A N 1
ATOM 579 C CA . THR A 1 80 ? -19.865 -5.500 20.925 1.00 79.00 80 THR A CA 1
ATOM 580 C C . THR A 1 80 ? -21.329 -5.903 20.775 1.00 79.00 80 THR A C 1
ATOM 582 O O . THR A 1 80 ? -21.801 -6.908 21.317 1.00 79.00 80 THR A O 1
ATOM 585 N N . ARG A 1 81 ? -22.076 -5.113 20.004 1.00 67.56 81 ARG A N 1
ATOM 586 C CA . ARG A 1 81 ? -23.448 -5.444 19.638 1.00 67.56 81 ARG A CA 1
ATOM 587 C C . ARG A 1 81 ? -23.343 -6.575 18.620 1.00 67.56 81 ARG A C 1
ATOM 589 O O . ARG A 1 81 ? -22.942 -6.335 17.487 1.00 67.56 81 ARG A O 1
ATOM 596 N N . LYS A 1 82 ? -23.659 -7.817 19.010 1.00 59.56 82 LYS A N 1
ATOM 597 C CA . LYS A 1 82 ? -23.815 -8.910 18.036 1.00 59.56 82 LYS A CA 1
ATOM 598 C C . LYS A 1 82 ? -24.818 -8.431 16.988 1.00 59.56 82 LYS A C 1
ATOM 600 O O . LYS A 1 82 ? -25.996 -8.280 17.309 1.00 59.56 82 LYS A O 1
ATOM 605 N N . LEU A 1 83 ? -24.349 -8.139 15.776 1.00 55.91 83 LEU A N 1
ATOM 606 C CA . LEU A 1 83 ? -25.233 -7.892 14.647 1.00 55.91 83 LEU A CA 1
ATOM 607 C C . LEU A 1 83 ? -26.060 -9.169 14.481 1.00 55.91 83 LEU A C 1
ATOM 609 O O . LEU A 1 83 ? -25.513 -10.243 14.228 1.00 55.91 83 LEU A O 1
ATOM 613 N N . ALA A 1 84 ? -27.357 -9.067 14.770 1.00 44.06 84 ALA A N 1
ATOM 614 C CA . ALA A 1 84 ? -28.300 -10.139 14.513 1.00 44.06 84 ALA A CA 1
ATOM 615 C C . ALA A 1 84 ? -28.283 -10.423 13.005 1.00 44.06 84 ALA A C 1
ATOM 617 O O . ALA A 1 84 ? -28.308 -9.480 12.211 1.00 44.06 84 ALA A O 1
ATOM 618 N N . ALA A 1 85 ? -28.152 -11.707 12.668 1.00 46.53 85 ALA A N 1
ATOM 619 C CA . ALA A 1 85 ? -28.121 -12.226 11.305 1.00 46.53 85 ALA A CA 1
ATOM 620 C C . ALA A 1 85 ? -29.389 -11.883 10.511 1.00 46.53 85 ALA A C 1
ATOM 622 O O . ALA A 1 85 ? -30.470 -11.794 11.141 1.00 46.53 85 ALA A O 1
#

Radius of gyration: 16.48 Å; Cα contacts (8 Å, |Δi|>4): 126; chains: 1; bounding box: 45×21×43 Å

Solvent-accessible surface area (backbone atoms only — not comparable to full-atom values): 4563 Å² total; per-residue (Å²): 93,66,71,57,43,54,36,10,57,72,31,37,42,42,53,33,53,71,43,93,42,46,36,84,66,19,56,84,51,55,23,13,20,50,26,96,45,57,67,59,7,43,62,53,16,72,75,43,50,41,63,45,2,27,56,49,21,68,76,70,41,73,66,60,52,50,51,56,52,49,52,54,51,33,51,75,69,70,62,63,74,78,77,79,130

pLDDT: mean 94.16, std 10.45, range [44.06, 98.69]

Mean predicted aligned error: 4.55 Å